Protein AF-A0A9X1LAT3-F1 (afdb_monomer_lite)

pLDDT: mean 91.39, std 8.2, range [55.34, 96.38]

Radius of gyration: 10.44 Å; chains: 1; bounding box: 24×14×33 Å

Foldseek 3Di:
DAKKWWWFQAPVRDIDIDIDDDPDQVVVQVVCCVVRNNPRTPDIGGPDDD

Structure (mmCIF, N/CA/C/O backbone):
data_AF-A0A9X1LAT3-F1
#
_entry.id   AF-A0A9X1LAT3-F1
#
loop_
_atom_site.group_PDB
_atom_site.id
_atom_site.type_symbol
_atom_site.label_atom_id
_atom_site.label_alt_id
_atom_site.label_comp_id
_atom_site.label_asym_id
_atom_site.label_entity_id
_atom_site.label_seq_id
_atom_site.pdbx_PDB_ins_code
_atom_site.Cartn_x
_atom_site.Cartn_y
_atom_site.Cartn_z
_atom_site.occupancy
_atom_site.B_iso_or_equiv
_atom_site.auth_seq_id
_atom_site.auth_comp_id
_atom_site.auth_asym_id
_atom_site.auth_atom_id
_atom_site.pdbx_PDB_model_num
ATOM 1 N N . MET A 1 1 ? 16.772 -1.170 -9.309 1.00 79.50 1 MET A N 1
ATOM 2 C CA . MET A 1 1 ? 15.850 -0.307 -8.556 1.00 79.50 1 MET A CA 1
ATOM 3 C C . MET A 1 1 ? 14.683 0.053 -9.461 1.00 79.50 1 MET A C 1
ATOM 5 O O . MET A 1 1 ? 14.881 0.685 -10.493 1.00 79.50 1 MET A O 1
ATOM 9 N N . GLU A 1 2 ? 13.508 -0.459 -9.126 1.00 89.12 2 GLU A N 1
ATOM 10 C CA . GLU A 1 2 ? 12.235 -0.246 -9.806 1.00 89.12 2 GLU A CA 1
ATOM 11 C C . GLU A 1 2 ? 11.346 0.656 -8.942 1.00 89.12 2 GLU A C 1
ATOM 13 O O . GLU A 1 2 ? 11.470 0.699 -7.715 1.00 89.12 2 GLU A O 1
ATOM 18 N N . GLU A 1 3 ? 10.446 1.388 -9.584 1.00 93.88 3 GLU A N 1
ATOM 19 C CA . GLU A 1 3 ? 9.392 2.113 -8.885 1.00 93.88 3 GLU A CA 1
ATOM 20 C C . GLU A 1 3 ? 8.211 1.167 -8.625 1.00 93.88 3 GLU A C 1
ATOM 22 O O . GLU A 1 3 ? 7.899 0.312 -9.451 1.00 93.88 3 GLU A O 1
ATOM 27 N N . PHE A 1 4 ? 7.558 1.321 -7.478 1.00 94.25 4 PHE A N 1
ATOM 28 C CA . PHE A 1 4 ? 6.349 0.607 -7.090 1.00 94.25 4 PHE A CA 1
ATOM 29 C C . PHE A 1 4 ? 5.318 1.595 -6.561 1.00 94.25 4 PHE A C 1
ATOM 31 O O . PHE A 1 4 ? 5.652 2.564 -5.879 1.00 94.25 4 PHE A O 1
ATOM 38 N N . VAL A 1 5 ? 4.050 1.322 -6.840 1.00 95.25 5 VAL A N 1
ATOM 39 C CA . VAL A 1 5 ? 2.912 2.064 -6.310 1.00 95.25 5 VAL A CA 1
ATOM 40 C C . VAL A 1 5 ? 2.194 1.160 -5.322 1.00 95.25 5 VAL A C 1
ATOM 42 O O . VAL A 1 5 ? 1.761 0.066 -5.672 1.00 95.25 5 VAL A O 1
ATOM 45 N N . ALA A 1 6 ? 2.066 1.615 -4.082 1.00 95.69 6 ALA A N 1
ATOM 46 C CA . ALA A 1 6 ? 1.403 0.875 -3.023 1.00 95.69 6 ALA A CA 1
ATOM 47 C C . ALA A 1 6 ? 0.225 1.654 -2.454 1.00 95.69 6 ALA A C 1
ATOM 49 O O . ALA A 1 6 ? 0.250 2.883 -2.384 1.00 95.69 6 ALA A O 1
ATOM 50 N N . VAL A 1 7 ? -0.792 0.935 -1.989 1.00 96.38 7 VAL A N 1
ATOM 51 C CA . VAL A 1 7 ? -1.840 1.501 -1.136 1.00 96.38 7 VAL A CA 1
ATOM 52 C C . VAL A 1 7 ? -1.600 1.009 0.282 1.00 96.38 7 VAL A C 1
ATOM 54 O O . VAL A 1 7 ? -1.621 -0.194 0.537 1.00 96.38 7 VAL A O 1
ATOM 57 N N . VAL A 1 8 ? -1.364 1.939 1.205 1.00 96.19 8 VAL A N 1
ATOM 58 C CA . VAL A 1 8 ? -1.153 1.652 2.627 1.00 96.19 8 VAL A CA 1
ATOM 59 C C . VAL A 1 8 ? -2.340 2.118 3.458 1.00 96.19 8 VAL A C 1
ATOM 61 O O . VAL A 1 8 ? -2.930 3.164 3.192 1.00 96.19 8 VAL A O 1
ATOM 64 N N . ARG A 1 9 ? -2.690 1.350 4.487 1.00 95.94 9 ARG A N 1
ATOM 65 C CA . ARG A 1 9 ? -3.641 1.745 5.523 1.00 95.94 9 ARG A CA 1
ATOM 66 C C . ARG A 1 9 ? -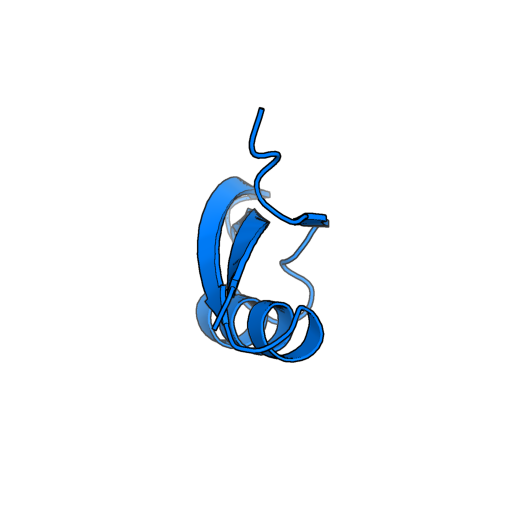2.899 2.479 6.632 1.00 95.94 9 ARG A C 1
ATOM 68 O O . ARG A 1 9 ? -1.989 1.927 7.246 1.00 95.94 9 ARG A O 1
ATOM 75 N N . LEU A 1 10 ? -3.319 3.704 6.894 1.00 93.00 10 LEU A N 1
ATOM 76 C CA . LEU A 1 10 ? -2.815 4.541 7.968 1.00 93.00 10 LEU A CA 1
ATOM 77 C C . LEU A 1 10 ? -3.447 4.146 9.317 1.00 93.00 10 LEU A C 1
ATOM 79 O O . LEU A 1 10 ? -4.537 3.565 9.346 1.00 93.00 10 LEU A O 1
ATOM 83 N N . PRO A 1 11 ? -2.820 4.506 10.453 1.00 86.81 11 PRO A N 1
ATOM 84 C CA . PRO A 1 11 ? -3.349 4.203 11.788 1.00 86.81 11 PRO A CA 1
ATOM 85 C C . PRO A 1 11 ? -4.741 4.787 12.069 1.00 86.81 11 PRO A C 1
ATOM 87 O O . PRO A 1 11 ? -5.485 4.246 12.877 1.00 86.81 11 PRO A O 1
ATOM 90 N N . ASN A 1 12 ? -5.113 5.872 11.386 1.00 90.25 12 ASN A N 1
ATOM 91 C CA . ASN A 1 12 ? -6.436 6.496 11.485 1.00 90.25 12 ASN A CA 1
ATOM 92 C C . ASN A 1 12 ? -7.521 5.781 10.650 1.00 90.25 12 ASN A C 1
ATOM 94 O O . ASN A 1 12 ? -8.641 6.274 10.557 1.00 90.25 12 ASN A O 1
ATOM 98 N N . GLY A 1 13 ? -7.194 4.649 10.017 1.00 88.31 13 GLY A N 1
ATOM 99 C CA . GLY A 1 13 ? -8.109 3.868 9.184 1.00 88.31 13 GLY A CA 1
ATOM 100 C C . GLY A 1 13 ? -8.236 4.358 7.740 1.00 88.31 13 GLY A C 1
ATOM 101 O O . GLY A 1 13 ? -8.845 3.662 6.930 1.00 88.31 13 GLY A O 1
ATOM 102 N N . LEU A 1 14 ? -7.639 5.501 7.387 1.00 94.69 14 LEU A N 1
ATOM 103 C CA . LEU A 1 14 ? -7.612 5.983 6.007 1.00 94.69 14 LEU A CA 1
ATOM 104 C C . LEU A 1 14 ? -6.618 5.184 5.164 1.00 94.69 14 LEU A C 1
ATOM 106 O O . LEU A 1 14 ? -5.634 4.642 5.665 1.00 94.69 14 LEU A O 1
ATOM 110 N N . THR A 1 15 ? -6.853 5.148 3.858 1.00 95.62 15 THR A N 1
ATOM 111 C CA . THR A 1 15 ? -5.914 4.578 2.891 1.00 95.62 15 THR A CA 1
ATOM 112 C C . THR A 1 15 ? -5.184 5.683 2.149 1.00 95.62 15 THR A C 1
ATOM 114 O O . THR A 1 15 ? -5.809 6.647 1.709 1.00 95.62 15 THR A O 1
ATOM 117 N N . GLN A 1 16 ? -3.882 5.517 1.949 1.00 94.62 16 GLN A N 1
ATOM 118 C CA . GLN A 1 16 ? -3.055 6.438 1.184 1.00 94.62 16 GLN A CA 1
ATOM 119 C C . GLN A 1 16 ? -2.300 5.682 0.096 1.00 94.62 16 GLN A C 1
ATOM 121 O O . GLN A 1 16 ? -1.715 4.629 0.340 1.00 94.62 16 GLN A O 1
ATOM 126 N N . ARG A 1 17 ? -2.297 6.240 -1.115 1.00 95.19 17 ARG A N 1
ATOM 127 C CA . ARG A 1 17 ? -1.467 5.757 -2.216 1.00 95.19 17 ARG A CA 1
ATOM 128 C C . ARG A 1 17 ? -0.090 6.411 -2.133 1.00 95.19 17 ARG A C 1
ATOM 130 O O . ARG A 1 17 ? 0.006 7.632 -2.029 1.00 95.19 17 ARG A O 1
ATOM 137 N N . VAL A 1 18 ? 0.955 5.598 -2.179 1.00 94.19 18 VAL A N 1
ATOM 138 C CA . VAL A 1 18 ? 2.353 6.014 -2.058 1.00 94.19 18 VAL A CA 1
ATOM 139 C C . VAL A 1 18 ? 3.183 5.378 -3.162 1.00 94.19 18 VAL A C 1
ATOM 141 O O . VAL A 1 18 ? 2.891 4.271 -3.612 1.00 94.19 18 VAL A O 1
ATOM 144 N N . THR A 1 19 ? 4.222 6.080 -3.592 1.00 94.31 19 THR A N 1
ATOM 145 C CA . THR A 1 19 ? 5.175 5.589 -4.587 1.00 94.31 19 THR A CA 1
ATOM 146 C C . THR A 1 19 ? 6.518 5.382 -3.900 1.00 94.31 19 THR A C 1
ATOM 148 O O . THR A 1 19 ? 6.956 6.246 -3.141 1.00 94.31 19 THR A O 1
ATOM 151 N N . ILE A 1 20 ? 7.162 4.241 -4.131 1.00 93.31 20 ILE A N 1
ATOM 152 C CA . ILE A 1 20 ? 8.432 3.873 -3.501 1.00 93.31 20 ILE A CA 1
ATOM 153 C C . ILE A 1 20 ? 9.389 3.274 -4.528 1.00 93.31 20 ILE A C 1
ATOM 155 O O . ILE A 1 20 ? 8.973 2.540 -5.418 1.00 93.31 20 ILE A O 1
ATOM 159 N N . GLN A 1 21 ? 10.680 3.568 -4.390 1.00 94.62 21 GLN A N 1
ATOM 160 C CA . GLN A 1 21 ? 11.731 2.928 -5.175 1.00 94.62 21 GLN A CA 1
ATOM 161 C C . GLN A 1 21 ? 12.371 1.802 -4.365 1.00 94.62 21 GLN A C 1
ATOM 163 O O . GLN A 1 21 ? 12.807 2.017 -3.235 1.00 94.62 21 GLN A O 1
ATOM 168 N N . ALA A 1 22 ? 12.421 0.601 -4.936 1.00 93.88 22 ALA A N 1
ATOM 1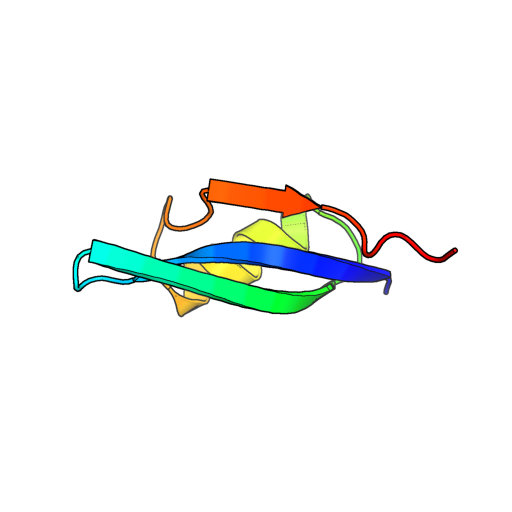69 C CA . ALA A 1 22 ? 13.009 -0.576 -4.303 1.00 93.88 22 ALA A CA 1
ATOM 170 C C . ALA A 1 22 ? 13.622 -1.508 -5.353 1.00 93.88 22 ALA A C 1
ATOM 172 O O . ALA A 1 22 ? 13.348 -1.386 -6.542 1.00 93.88 22 ALA A O 1
ATOM 173 N N . ASP A 1 23 ? 14.465 -2.453 -4.942 1.00 92.56 23 ASP A N 1
ATOM 174 C CA . ASP A 1 23 ? 15.029 -3.422 -5.894 1.00 92.56 23 ASP A CA 1
ATOM 175 C C . ASP A 1 23 ? 14.003 -4.458 -6.355 1.00 92.56 23 ASP A C 1
ATOM 177 O O . ASP A 1 23 ? 14.045 -4.889 -7.502 1.00 92.56 23 ASP A O 1
ATOM 181 N N . ASP A 1 24 ? 13.088 -4.830 -5.462 1.00 93.00 24 ASP A N 1
ATOM 182 C CA . ASP A 1 24 ? 12.051 -5.828 -5.680 1.00 93.00 24 ASP A CA 1
ATOM 183 C C . ASP A 1 24 ? 10.818 -5.528 -4.811 1.00 93.00 24 ASP A C 1
ATOM 185 O O . ASP A 1 24 ? 10.868 -4.740 -3.858 1.00 93.00 24 ASP A O 1
ATOM 189 N N . SER A 1 25 ? 9.697 -6.178 -5.128 1.00 92.56 25 SER A N 1
ATOM 190 C CA . SER A 1 25 ? 8.427 -5.987 -4.420 1.00 92.56 25 SER A CA 1
ATOM 191 C C . SER A 1 25 ? 8.469 -6.449 -2.956 1.00 92.56 25 SER A C 1
ATOM 193 O O . SER A 1 25 ? 7.779 -5.876 -2.110 1.00 92.56 25 SER A O 1
ATOM 195 N N . GLY A 1 26 ? 9.302 -7.435 -2.613 1.00 94.44 26 GLY A N 1
ATOM 196 C CA . GLY A 1 26 ? 9.492 -7.892 -1.237 1.00 94.44 26 GLY A CA 1
ATOM 197 C C . GLY A 1 26 ? 10.180 -6.836 -0.372 1.00 94.44 26 GLY A C 1
ATOM 198 O O . GLY A 1 26 ? 9.727 -6.563 0.745 1.00 94.44 26 GLY A O 1
ATOM 199 N N . LYS A 1 27 ? 11.228 -6.187 -0.893 1.00 95.12 27 LYS A N 1
ATOM 200 C CA . LYS A 1 27 ? 11.868 -5.036 -0.236 1.00 95.12 27 LYS A CA 1
ATOM 201 C C . LYS A 1 27 ? 10.940 -3.831 -0.156 1.00 95.12 27 LYS A C 1
ATOM 203 O O . LYS A 1 27 ? 10.848 -3.233 0.913 1.00 95.12 27 LYS A O 1
ATOM 208 N N . ALA A 1 28 ? 10.216 -3.506 -1.231 1.00 95.19 28 ALA A N 1
ATOM 209 C CA . ALA A 1 28 ? 9.245 -2.409 -1.223 1.00 95.19 28 ALA A CA 1
ATOM 210 C C . ALA A 1 28 ? 8.222 -2.589 -0.093 1.00 95.19 28 ALA A C 1
ATOM 212 O O . ALA A 1 28 ? 7.984 -1.674 0.695 1.00 95.19 28 ALA A O 1
ATOM 213 N N . ARG A 1 29 ? 7.678 -3.805 0.047 1.00 95.25 29 ARG A N 1
ATOM 214 C CA . ARG A 1 29 ? 6.752 -4.144 1.127 1.00 95.25 29 ARG A CA 1
ATOM 215 C C . ARG A 1 29 ? 7.386 -3.989 2.507 1.00 95.25 29 ARG A C 1
ATOM 217 O O . ARG A 1 29 ? 6.775 -3.376 3.374 1.00 95.25 29 ARG A O 1
ATOM 224 N N . GLN A 1 30 ? 8.596 -4.508 2.716 1.00 95.81 30 GLN A N 1
ATOM 225 C CA . GLN A 1 30 ? 9.292 -4.378 4.001 1.00 95.81 30 GLN A CA 1
ATOM 226 C C . GLN A 1 30 ? 9.547 -2.915 4.377 1.00 95.81 30 GLN A C 1
ATOM 228 O O . GLN A 1 30 ? 9.324 -2.534 5.522 1.00 95.81 30 GLN A O 1
ATOM 233 N N . MET A 1 31 ? 9.957 -2.081 3.419 1.00 95.00 31 MET A N 1
ATOM 234 C CA . MET A 1 31 ? 10.173 -0.650 3.648 1.00 95.00 31 MET A CA 1
ATOM 235 C C . MET A 1 31 ? 8.876 0.080 4.009 1.00 95.00 31 MET A C 1
ATOM 237 O O . MET A 1 31 ? 8.885 0.943 4.887 1.00 95.00 31 MET A O 1
ATOM 241 N N . LEU A 1 32 ? 7.764 -0.264 3.353 1.00 95.12 32 LEU A N 1
ATOM 242 C CA . LEU A 1 32 ? 6.449 0.304 3.653 1.00 95.12 32 LEU A CA 1
ATOM 243 C C . LEU A 1 32 ? 5.950 -0.139 5.029 1.00 95.12 32 LEU A C 1
ATOM 245 O O . LEU A 1 32 ? 5.521 0.696 5.818 1.00 95.12 32 LEU A O 1
ATOM 249 N N . GLU A 1 33 ? 6.053 -1.426 5.352 1.00 94.94 33 GLU A N 1
ATOM 250 C CA . GLU A 1 33 ? 5.642 -1.946 6.659 1.00 94.94 33 GLU A CA 1
ATOM 251 C C . GLU A 1 33 ? 6.529 -1.426 7.804 1.00 94.94 33 GLU A C 1
ATOM 253 O O . GLU A 1 33 ? 6.041 -1.244 8.918 1.00 94.94 33 GLU A O 1
ATOM 258 N N . ALA A 1 34 ? 7.803 -1.116 7.543 1.00 95.12 34 ALA A N 1
ATOM 259 C CA . ALA A 1 34 ? 8.679 -0.457 8.511 1.00 95.12 34 ALA A CA 1
ATOM 260 C C . ALA A 1 34 ? 8.274 1.004 8.787 1.00 95.12 34 ALA A C 1
ATOM 262 O O . ALA A 1 34 ? 8.444 1.478 9.908 1.00 95.12 34 ALA A O 1
ATOM 263 N N . GLN A 1 35 ? 7.733 1.712 7.790 1.00 93.06 35 GLN A N 1
ATOM 264 C CA . GLN A 1 35 ? 7.319 3.115 7.921 1.00 93.06 35 GLN A CA 1
ATOM 265 C C . GLN A 1 35 ? 5.895 3.280 8.466 1.00 93.06 35 GLN A C 1
ATOM 267 O O . GLN A 1 35 ? 5.651 4.139 9.308 1.00 93.06 35 GLN A O 1
ATOM 272 N N . TYR A 1 36 ? 4.951 2.472 7.982 1.00 92.62 36 TYR A N 1
ATOM 273 C CA . TYR A 1 36 ? 3.517 2.625 8.255 1.00 92.62 36 TYR A CA 1
ATOM 274 C C . TYR A 1 36 ? 2.959 1.559 9.210 1.00 92.62 36 TYR A C 1
ATOM 276 O O . TYR A 1 36 ? 1.812 1.661 9.646 1.00 92.62 36 TYR A O 1
ATOM 284 N N . GLY A 1 37 ? 3.763 0.553 9.561 1.00 93.19 37 GLY A N 1
ATOM 285 C CA . GLY A 1 37 ? 3.400 -0.534 10.464 1.00 93.19 37 GLY A CA 1
ATOM 286 C C . GLY A 1 37 ? 3.170 -1.866 9.750 1.00 93.19 37 GLY A C 1
ATOM 287 O O . GLY A 1 37 ? 2.793 -1.938 8.579 1.00 93.19 37 GLY A O 1
ATOM 288 N N . ARG A 1 38 ? 3.387 -2.964 10.479 1.00 92.56 38 ARG A N 1
ATOM 289 C CA . ARG A 1 38 ? 3.271 -4.322 9.934 1.00 92.56 38 ARG A CA 1
ATOM 290 C C . ARG A 1 38 ? 1.859 -4.588 9.402 1.00 92.56 38 ARG A C 1
ATOM 292 O O . ARG A 1 38 ? 0.873 -4.330 10.089 1.00 92.56 38 ARG A O 1
ATOM 299 N N . GLY A 1 39 ? 1.767 -5.123 8.185 1.00 91.81 39 GLY A N 1
ATOM 300 C CA . GLY A 1 39 ? 0.488 -5.395 7.519 1.00 91.81 39 GLY A CA 1
ATOM 301 C C . GLY A 1 39 ? -0.300 -4.153 7.073 1.00 91.81 39 GLY A C 1
ATOM 302 O O . GLY A 1 39 ? -1.500 -4.260 6.827 1.00 91.81 39 GLY A O 1
ATOM 303 N N . CYS A 1 40 ? 0.333 -2.979 6.965 1.00 94.69 40 CYS A N 1
ATOM 304 C CA . CYS A 1 40 ? -0.315 -1.773 6.440 1.00 94.69 40 CYS A CA 1
ATOM 305 C C . CYS A 1 40 ? -0.551 -1.826 4.921 1.00 94.69 40 CYS A C 1
ATOM 307 O O . CYS A 1 40 ? -1.402 -1.102 4.416 1.00 94.69 40 CYS A O 1
ATOM 309 N N . VAL A 1 41 ? 0.210 -2.634 4.178 1.00 96.06 41 VAL A N 1
ATOM 310 C CA . VAL A 1 41 ? 0.176 -2.672 2.708 1.00 96.06 41 VAL A CA 1
ATOM 311 C C . VAL A 1 41 ? -1.037 -3.472 2.232 1.00 96.06 41 VAL A C 1
ATOM 313 O O . VAL A 1 41 ? -1.133 -4.669 2.502 1.00 96.06 41 VAL A O 1
ATOM 316 N N . LEU A 1 42 ? -1.946 -2.813 1.514 1.00 95.12 42 LEU A N 1
ATOM 317 C CA . LEU A 1 42 ? -3.157 -3.409 0.941 1.00 95.12 42 LEU A CA 1
ATOM 318 C C . LEU A 1 42 ? -2.928 -3.888 -0.495 1.00 95.12 42 LEU A C 1
ATOM 320 O O . LEU A 1 42 ? -3.330 -4.993 -0.847 1.00 95.12 42 LEU A O 1
ATOM 324 N N . THR A 1 43 ? -2.256 -3.072 -1.305 1.00 94.56 43 THR A N 1
ATOM 325 C CA . THR A 1 43 ? -1.847 -3.410 -2.675 1.00 94.56 43 THR A CA 1
ATOM 326 C C . THR A 1 43 ? -0.434 -2.903 -2.935 1.00 94.56 43 THR A C 1
ATOM 328 O O . THR A 1 43 ? 0.009 -1.932 -2.315 1.00 94.56 43 THR A O 1
ATOM 331 N N . LEU A 1 44 ? 0.283 -3.584 -3.827 1.00 94.12 44 LEU A N 1
ATOM 332 C CA . LE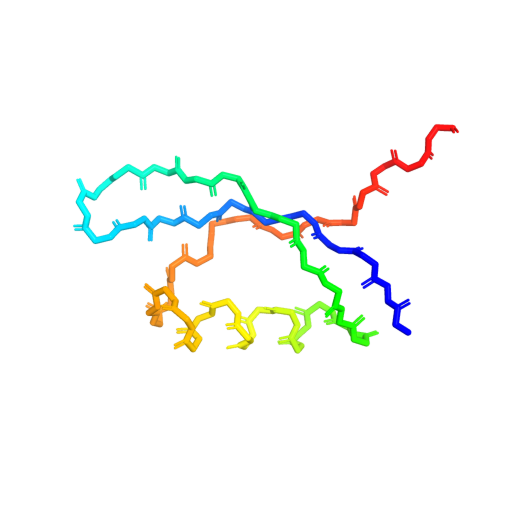U A 1 44 ? 1.627 -3.223 -4.256 1.00 94.12 44 LEU A CA 1
ATOM 333 C C . LEU A 1 44 ? 1.793 -3.643 -5.714 1.00 94.12 44 LEU A C 1
ATOM 335 O O . LEU A 1 44 ? 1.904 -4.831 -6.011 1.00 94.12 44 LEU A O 1
ATOM 339 N N . ASP A 1 45 ? 1.846 -2.656 -6.594 1.00 93.88 45 ASP A N 1
ATOM 340 C CA . ASP A 1 45 ? 1.880 -2.842 -8.036 1.00 93.88 45 ASP A CA 1
ATOM 341 C C . ASP A 1 45 ? 3.082 -2.111 -8.635 1.00 93.88 45 ASP A C 1
ATOM 343 O O . ASP A 1 45 ? 3.626 -1.166 -8.057 1.00 93.88 45 ASP A O 1
ATOM 347 N N . ARG A 1 46 ? 3.510 -2.536 -9.824 1.00 89.25 46 ARG A N 1
ATOM 348 C CA . ARG A 1 46 ? 4.449 -1.742 -10.622 1.00 89.25 46 ARG A CA 1
ATOM 349 C C . ARG A 1 46 ? 3.682 -0.595 -11.290 1.00 89.25 46 ARG A C 1
ATOM 351 O O . ARG A 1 46 ? 2.550 -0.812 -11.727 1.00 89.25 46 ARG A O 1
ATOM 358 N N . PRO A 1 47 ? 4.263 0.611 -11.402 1.00 83.00 47 PRO A N 1
ATOM 359 C CA . PRO A 1 47 ? 3.656 1.690 -12.158 1.00 83.00 47 PRO A CA 1
ATOM 360 C C . PRO A 1 47 ? 3.482 1.214 -13.597 1.00 83.00 47 PRO A C 1
ATOM 362 O O . PRO A 1 47 ? 4.431 0.792 -14.260 1.00 83.00 47 PRO A O 1
ATOM 365 N N . GLN A 1 48 ? 2.241 1.241 -14.065 1.00 70.44 48 GLN A N 1
ATOM 366 C CA . GLN A 1 48 ? 1.916 0.885 -15.433 1.00 70.44 48 GLN A CA 1
ATOM 367 C C . GLN A 1 48 ? 2.495 1.982 -16.338 1.00 70.44 48 GLN A C 1
ATOM 369 O O . GLN A 1 48 ? 1.945 3.079 -16.425 1.00 70.44 48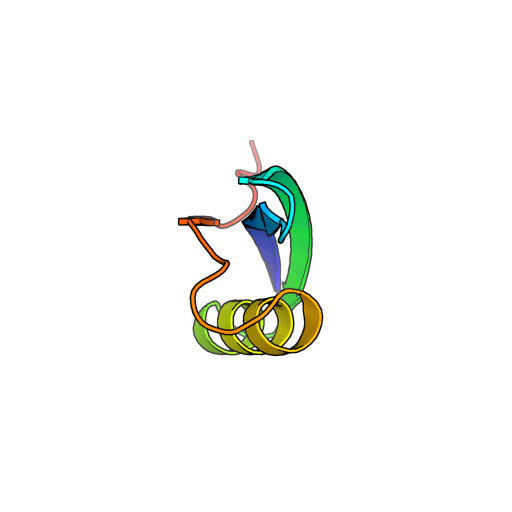 GLN A O 1
ATOM 374 N N . ARG A 1 49 ? 3.653 1.722 -16.955 1.00 60.59 49 ARG A N 1
ATOM 375 C CA . ARG A 1 49 ? 4.174 2.548 -18.051 1.00 60.59 49 ARG A CA 1
ATOM 376 C C . ARG A 1 49 ? 3.361 2.210 -19.299 1.00 60.59 49 ARG A C 1
ATOM 378 O O . ARG A 1 49 ? 3.377 1.058 -19.725 1.00 60.59 49 ARG A O 1
ATOM 385 N N . TRP A 1 50 ? 2.611 3.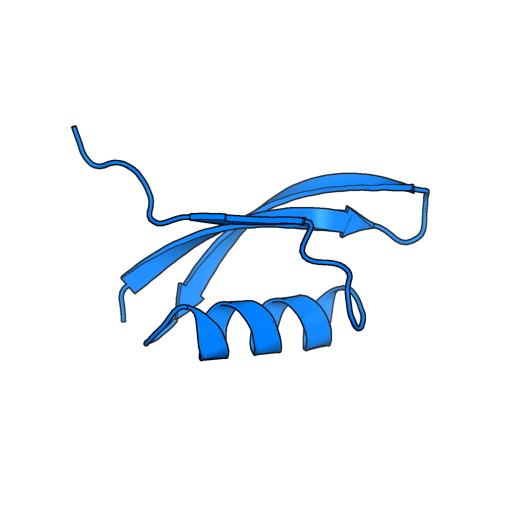192 -19.791 1.00 55.34 50 TRP A N 1
ATOM 386 C CA . TRP A 1 50 ? 1.914 3.149 -21.076 1.00 55.34 50 TRP A CA 1
ATOM 387 C C . TRP A 1 50 ? 2.889 3.486 -22.202 1.00 55.34 50 TRP A C 1
ATOM 389 O O . TRP A 1 50 ? 3.768 4.349 -21.962 1.00 55.34 50 TRP A O 1
#

Sequence (50 aa):
MEEFVAVVRLPNGLTQRVTIQADDSGKARQMLEAQYGRGCVLTLDRPQRW

Organism: NCBI:txid2883479

Secondary structure (DSSP, 8-state):
-EEEEEEEE-TTS-EEEEEEEESSHHHHHHHHHHHH-TT-EEEEE-----

=== Feature glossary ===
A reading guide for the features in this record.

Start from the sequence.

  · Sequence gives the chain of amino acids in standard one-letter code (A=alanine, C=cysteine, …, Y=tyrosine), read N→C. It is the only feature that is directly encoded by the gene; all structural features are derived from the folded form of this sequence.

Fold it, and you get atomic coordinates and the backbone conformation that goes with them.

  · Structure coordinates are given as an mmCIF _atom_site loop: one row per atom with element, residue name, chain id, sequence number, and x/y/z position in Å. Only the four main-chain atoms per residue are included here; side chains are omitted to keep the record compact.

  · Backbone dihedral angles. Every residue except chain termini has a φ (preceding-C → N → Cα → C) and a ψ (N → Cα → C → next-N). They are reported in degrees following the IUPAC sign convention. Secondary structure is essentially a statement about which (φ, ψ) basin each residue occupies.

  · Eight-state secondary structure (DSSP): H is the canonical α-helix, G the tighter 3₁₀-helix, I the wider π-helix; E/B are β-structure, T and S are turns and bends, and '-' is everything else. DSSP derives these from the pattern of main-chain N–H···O=C hydrogen bonds, not from the sequence.

  · SS3 is a coarse helix/strand/coil call (letters a/b/c) made by the P-SEA algorithm from inter-Cα distances and dihedrals. It is less detailed than DSSP but needs only Cα positions.

Summarize the fold with a handful of shape descriptors and a per-residue structural alphabet.

  · Radius of gyration (Rg) is the root-mean-square distance of Cα atoms from their centroid — a single number for overall size and compactness. A globular domain of N residues has Rg ≈ 2.2·N^0.38 Å; an extended or disordered chain has a much larger Rg. The Cα contact count is the number of residue pairs whose Cα atoms are within 8 Å and are more than four positions apart in sequence — a standard proxy for tertiary packing density. The bounding box is the smallest axis-aligned box enclosing all Cα atoms.

  · 3Di is Foldseek's structural alphabet. Each residue is assigned one of twenty discrete states based on how its Cα sits relative to its spatial (not sequential) neighbors. Aligning 3Di strings finds structural homologs roughly as well as full 3D superposition, but orders of magnitude faster.

  · Solvent-accessible surface area (SASA) is the area in Å² traced out by the centre of a 1.4 Å probe sphere (a water molecule) rolled over the protein's van der Waals surface (Shrake–Rupley / Lee–Richards construction). Buried residues have near-zero SASA; fully exposed residues can exceed 200 Å². The total SASA scales roughly with the number of surface residues.

Ask how reliable the model is.

  · For AlphaFold models, the B-factor field carries pLDDT — the model's own estimate of local accuracy on a 0–100 scale. Regions with pLDDT<50 should be treated as essentially unmodeled; they often correspond to intrinsically disordered segments.

  · For experimental (PDB) structures, the B-factor (temperature factor) quantifies the positional spread of each atom in the crystal — a combination of thermal vibration and static disorder — in units of Å². High B-factors mark flexible loops or poorly resolved regions; low B-factors mark the rigid, well-ordered core.

  · Predicted Aligned Error (PAE) is an AlphaFold confidence matrix: entry (i, j) is the expected error in the positio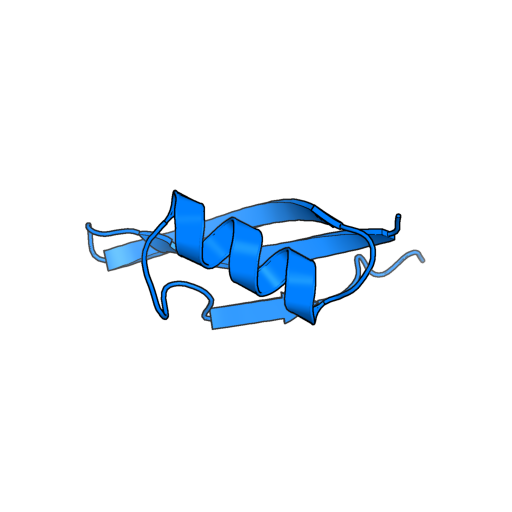n of residue j, in ångströms, when the prediction is superimposed on the true structure at residue i. Low PAE within a block of residues means that block is internally rigid and well-predicted; high PAE between two blocks means their relative placement is uncertain even if each block individually is confident.

Place it in context: what it resembles, what it is annotated as, and how it looks.

  · Structural nearest neighbors (via Foldseek easy-search vs the PDB). Reported per hit: target PDB id, E-value, and alignment TM-score. A TM-score above ~0.5 is the conventional threshold for 'same fold'.

  · Functional annotations link the protein to curated databases. InterPro entries identify conserved domains and families by matching the sequence against member-database signatures (Pfam, PROSITE, CDD, …). Gene Ontology (GO) terms describe molecular function, biological process, and cellular component in a controlled vocabulary. CATH places the structure in a hierarchical fold classification (Class/Architecture/Topology/Homologous-superfamily). The organism is the source species.

  · The contact map is a binary N×N matrix image: pixel (i, j) is dark where Cα_i and Cα_j are within 8 Å and |i−j|>4. Because the |i−j|>4 filter removes local helical contacts, off-diagonal stripes parallel to the main diagonal indicate parallel β-sheets; stripes perpendicular to it indicate antiparallel β-sheets. The Ramachandran plot scatters every residue's (φ, ψ) pair against the sterically allowed regions. The PAE heatmap renders the predicted-aligned-error matrix.

  · Six rendered views show the 3D structure from the faces of a cube — i.e. along ±x, ±y, ±z. Rendering representation is drawn randomly per protein from cartoon (secondary-structure ribbons), sticks (backbone bonds), or molecular surface; coloring is either N→C rainbow (blue at the N-terminus through red at the C-terminus) or one color per chain.